Protein AF-A0A8C6PY26-F1 (afdb_monomer)

Nearest PDB structures (foldseek):
  8uyz-assembly1_C  TM=2.459E-01  e=6.314E+00  Hepatitis B virus

Organism: Nothobranchius furzeri (NCBI:txid105023)

Foldseek 3Di:
DDPQDDPVDVVNVVCPVVCVVVVHDDDDDDHPPPVPDLVVLLVVVLVCCCVPPQVDPDPVSNVVSSVCCVPPVCDPVSNPDPPPPDD

Solvent-accessible surface area (backbone atoms only — not comparable to full-atom values): 5622 Å² total; per-residue (Å²): 135,86,76,85,63,51,83,74,36,71,73,57,58,70,43,45,66,59,41,52,75,69,70,51,86,77,83,83,64,63,77,79,46,58,87,79,35,70,67,50,55,55,53,50,54,50,52,48,43,42,67,76,69,62,58,56,90,46,74,66,47,43,54,48,46,52,53,47,39,64,76,73,64,66,46,71,63,76,72,73,58,79,88,76,82,83,129

Sequence (87 aa):
MKLSQNVLHPKHTASAAFIASKGINWVKTPPESPDLNPTKLVWHLMKDFIRKEAKPGTKQELIQAIKTFWTSRLTQETRCCPLLENN

Mean predicted aligned error: 10.88 Å

pLDDT: mean 74.17, std 19.18, range [30.08, 98.0]

InterPro domains:
  IPR036397 Ribonuclease H superfamily [G3DSA:3.30.420.10] (6-85)
  IPR038717 Tc1-like transposase, DDE domain [PF13358] (13-63)

Secondary structure (DSSP, 8-state):
------TT-HHHHHTHHHHHHTT----PPPTT--TT-HHHHHHHHHHHHIIIII--SSHHHHHHHHHHIIIII--HHHHH-STTS--

Radius of gyration: 16.18 Å; Cα c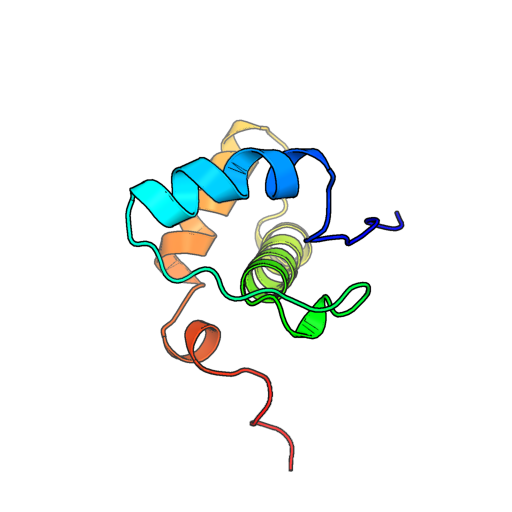ontacts (8 Å, |Δi|>4): 44; chains: 1; bounding box: 39×30×36 Å

Structure (mmCIF, N/CA/C/O backbone):
data_AF-A0A8C6PY26-F1
#
_entry.id   AF-A0A8C6PY26-F1
#
loop_
_atom_site.group_PDB
_atom_site.id
_atom_site.type_symbol
_atom_site.label_atom_id
_atom_site.label_alt_id
_atom_site.label_comp_id
_atom_site.label_asym_id
_atom_site.label_entity_id
_atom_site.label_seq_id
_atom_site.pdbx_PDB_ins_code
_atom_site.Cartn_x
_atom_site.Cartn_y
_atom_site.Cartn_z
_atom_site.occupancy
_atom_site.B_iso_or_equiv
_atom_site.auth_seq_id
_atom_site.auth_comp_id
_atom_site.auth_asym_id
_atom_site.auth_atom_id
_atom_site.pdbx_PDB_model_num
ATOM 1 N N . MET A 1 1 ? -11.149 14.252 -5.286 1.00 32.12 1 MET A N 1
ATOM 2 C CA . MET A 1 1 ? -9.682 14.418 -5.419 1.00 32.12 1 MET A CA 1
ATOM 3 C C . MET A 1 1 ? -9.201 13.565 -6.587 1.00 32.12 1 MET A C 1
ATOM 5 O O . M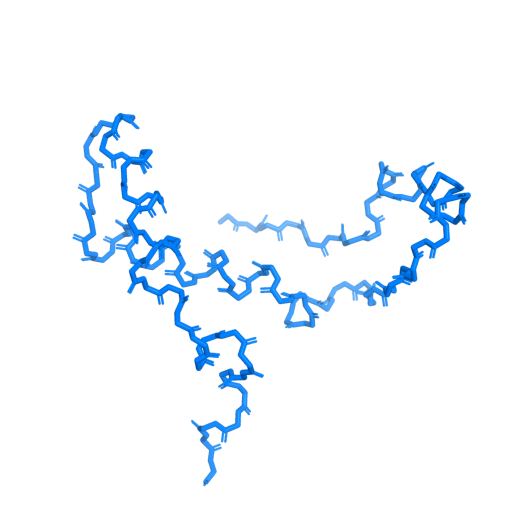ET A 1 1 ? -9.053 12.359 -6.428 1.00 32.12 1 MET A O 1
ATOM 9 N N . LYS A 1 2 ? -9.047 14.156 -7.780 1.00 30.08 2 LYS A N 1
ATOM 10 C CA . LYS A 1 2 ? -8.469 13.456 -8.937 1.00 30.08 2 LYS A CA 1
ATOM 11 C C . LYS A 1 2 ? -6.962 13.359 -8.707 1.00 30.08 2 LYS A C 1
ATOM 13 O O . LYS A 1 2 ? -6.264 14.365 -8.770 1.00 30.08 2 LYS A O 1
ATOM 18 N N . LEU A 1 3 ? -6.472 12.170 -8.369 1.00 39.53 3 LEU A N 1
ATOM 19 C CA . LEU A 1 3 ? -5.040 11.900 -8.402 1.00 39.53 3 LEU A CA 1
ATOM 20 C C . LEU A 1 3 ? -4.672 11.808 -9.883 1.00 39.53 3 LEU A C 1
ATOM 22 O O . LEU A 1 3 ? -5.042 10.842 -10.539 1.00 39.53 3 LEU A O 1
ATOM 26 N N . SER A 1 4 ? -4.034 12.848 -10.417 1.00 37.94 4 SER A N 1
ATOM 27 C CA . SER A 1 4 ? -3.459 12.814 -11.761 1.00 37.94 4 SER A CA 1
ATOM 28 C C . SER A 1 4 ? -2.352 11.765 -11.774 1.00 37.94 4 SER A C 1
ATOM 30 O O . SER A 1 4 ? -1.420 11.795 -10.969 1.00 37.94 4 SER A O 1
ATOM 32 N N . GLN A 1 5 ? -2.531 10.761 -12.617 1.00 50.56 5 GLN A N 1
ATOM 33 C CA . GLN A 1 5 ? -1.784 9.519 -12.615 1.00 50.56 5 GLN A CA 1
ATOM 34 C C . GLN A 1 5 ? -0.931 9.449 -13.874 1.00 50.56 5 GLN A C 1
ATOM 36 O O . GLN A 1 5 ? -1.344 8.856 -14.858 1.00 50.56 5 GLN A O 1
ATOM 41 N N . ASN A 1 6 ? 0.285 9.989 -13.809 1.00 44.09 6 ASN A N 1
ATOM 42 C CA . ASN A 1 6 ? 1.286 9.798 -14.853 1.00 44.09 6 ASN A CA 1
ATOM 43 C C . ASN A 1 6 ? 2.561 9.218 -14.241 1.00 44.09 6 ASN A C 1
ATOM 45 O O . ASN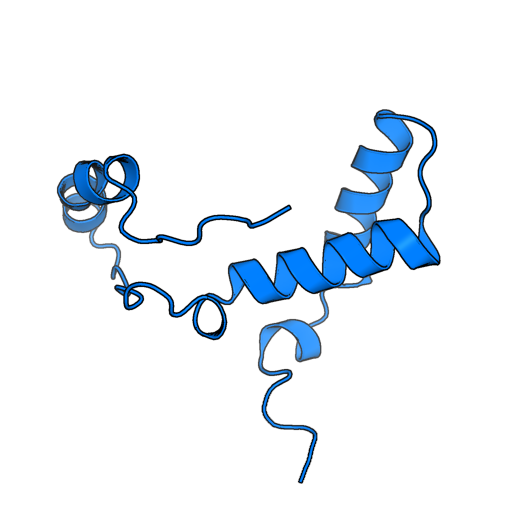 A 1 6 ? 3.306 9.910 -13.553 1.00 44.09 6 ASN A O 1
ATOM 49 N N . VAL A 1 7 ? 2.830 7.939 -14.521 1.00 51.22 7 VAL A N 1
ATOM 50 C CA . VAL A 1 7 ? 4.165 7.340 -14.319 1.00 51.22 7 VAL A CA 1
ATOM 51 C C . VAL A 1 7 ? 5.179 7.959 -15.304 1.00 51.22 7 VAL A C 1
ATOM 53 O O . VAL A 1 7 ? 6.379 7.950 -15.058 1.00 51.22 7 VAL A O 1
ATOM 56 N N . LEU A 1 8 ? 4.679 8.644 -16.339 1.00 53.28 8 LEU A N 1
ATOM 57 C CA . LEU A 1 8 ? 5.405 9.546 -17.233 1.00 53.28 8 LEU A CA 1
ATOM 58 C C . LEU A 1 8 ? 5.575 10.977 -16.675 1.00 53.28 8 LEU A C 1
ATOM 60 O O . LEU A 1 8 ? 5.653 11.946 -17.426 1.00 53.28 8 LEU A O 1
ATOM 64 N N . HIS A 1 9 ? 5.593 11.156 -15.352 1.00 59.66 9 HIS A N 1
ATOM 65 C CA . HIS A 1 9 ? 5.870 12.472 -14.775 1.00 59.66 9 HIS A CA 1
ATOM 66 C C . HIS A 1 9 ? 7.287 12.927 -15.193 1.00 59.66 9 HIS A C 1
ATOM 68 O O . HIS A 1 9 ? 8.219 12.117 -15.119 1.00 59.66 9 HIS A O 1
ATOM 74 N N . PRO A 1 10 ? 7.511 14.201 -15.574 1.00 63.69 10 PRO A N 1
ATOM 75 C CA . PRO A 1 10 ? 8.807 14.674 -16.081 1.00 63.69 10 PRO A CA 1
ATOM 76 C C . PRO A 1 10 ? 9.987 14.329 -15.162 1.00 63.69 10 PRO A C 1
ATOM 78 O O . PRO A 1 10 ? 11.063 13.949 -15.618 1.00 63.69 10 PRO A O 1
ATOM 81 N N . LYS A 1 11 ? 9.747 14.355 -13.844 1.00 63.31 11 LYS A N 1
ATOM 82 C CA . LYS A 1 11 ? 10.741 13.981 -12.826 1.00 63.31 11 LYS A CA 1
ATOM 83 C C . LYS A 1 11 ? 11.172 12.506 -12.886 1.00 63.31 11 LYS A C 1
ATOM 85 O O . LYS A 1 11 ? 12.334 12.225 -12.634 1.00 63.31 11 LYS A O 1
ATOM 90 N N . HIS A 1 12 ? 10.276 11.577 -13.232 1.00 61.22 12 HIS A N 1
ATOM 91 C CA . HIS A 1 12 ? 10.609 10.150 -13.373 1.00 61.22 12 HIS A CA 1
ATOM 92 C C . HIS A 1 12 ? 11.295 9.844 -14.713 1.00 61.22 12 HIS A C 1
ATOM 94 O O . HIS A 1 12 ? 12.109 8.926 -14.804 1.00 61.22 12 HIS A O 1
ATOM 100 N N . THR A 1 13 ? 11.035 10.658 -15.738 1.00 67.25 13 THR A N 1
ATOM 101 C CA . THR A 1 13 ? 11.730 10.571 -17.031 1.00 67.25 13 THR A CA 1
ATOM 102 C C . THR A 1 13 ? 13.185 11.038 -16.915 1.00 67.25 13 THR A C 1
ATOM 104 O O . THR A 1 13 ? 14.078 10.402 -17.466 1.00 67.25 13 THR A O 1
ATOM 107 N N . ALA A 1 14 ? 13.454 12.078 -16.116 1.00 73.38 14 ALA A N 1
ATOM 108 C CA . ALA A 1 14 ? 14.814 12.559 -15.853 1.00 73.38 14 ALA A CA 1
ATOM 109 C C . ALA A 1 14 ? 15.713 11.515 -15.153 1.00 73.38 14 ALA A C 1
ATOM 111 O O . ALA A 1 14 ? 16.926 11.513 -15.347 1.00 73.38 14 ALA A O 1
ATOM 112 N N . SER A 1 15 ? 15.133 10.590 -14.379 1.00 74.25 15 SER A N 1
ATOM 113 C CA . SER A 1 15 ? 15.868 9.493 -13.730 1.00 74.25 15 SER A CA 1
ATOM 114 C C . SER A 1 15 ? 16.183 8.300 -14.641 1.00 74.25 15 SER A C 1
ATOM 116 O O . SER A 1 15 ? 16.908 7.402 -14.218 1.00 74.25 15 SER A O 1
ATOM 118 N N . ALA A 1 16 ? 15.682 8.268 -15.881 1.00 76.56 16 ALA A N 1
ATOM 119 C CA . ALA A 1 16 ? 15.819 7.114 -16.774 1.00 76.56 16 ALA A CA 1
ATOM 120 C C . ALA A 1 16 ? 17.283 6.699 -17.010 1.00 76.56 16 ALA A C 1
ATOM 122 O O . ALA A 1 16 ? 17.602 5.512 -16.961 1.00 76.56 16 ALA A O 1
ATOM 123 N N . ALA A 1 17 ? 18.180 7.672 -17.193 1.00 80.12 17 ALA A N 1
ATOM 124 C CA . ALA A 1 17 ? 19.606 7.418 -17.400 1.00 80.12 17 ALA A CA 1
ATOM 125 C C . ALA A 1 17 ? 20.277 6.774 -16.174 1.00 80.12 17 ALA A C 1
ATOM 127 O O .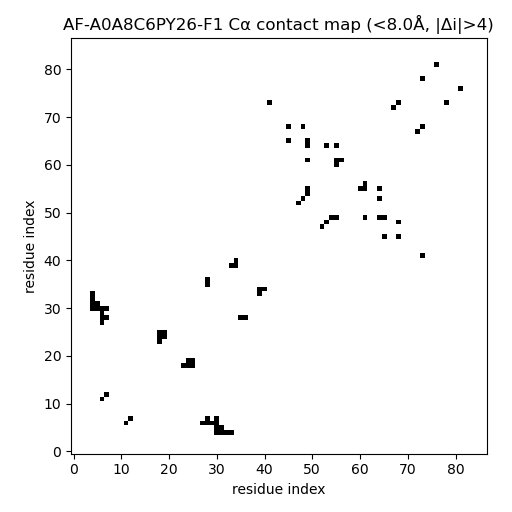 ALA A 1 17 ? 21.119 5.891 -16.319 1.00 80.12 17 ALA A O 1
ATOM 128 N N . PHE A 1 18 ? 19.873 7.171 -14.964 1.00 84.62 18 PHE A N 1
ATOM 129 C CA . PHE A 1 18 ? 20.371 6.573 -13.725 1.00 84.62 18 PHE A CA 1
ATOM 130 C C . PHE A 1 18 ? 19.844 5.149 -13.530 1.00 84.62 18 PHE A C 1
ATOM 132 O O . PHE A 1 18 ? 20.589 4.254 -13.151 1.00 84.62 18 PHE A O 1
ATOM 139 N N . ILE A 1 19 ? 18.562 4.915 -13.816 1.00 81.88 19 ILE A N 1
ATOM 140 C CA . ILE A 1 19 ? 17.962 3.578 -13.705 1.00 81.88 19 ILE A CA 1
ATOM 141 C C . ILE A 1 19 ? 18.657 2.609 -14.677 1.00 81.88 19 ILE A C 1
ATOM 143 O O . ILE A 1 19 ? 19.031 1.503 -14.283 1.00 81.88 19 ILE A O 1
ATOM 147 N N . ALA A 1 20 ? 18.919 3.062 -15.909 1.00 83.56 20 ALA A N 1
ATOM 148 C CA . ALA A 1 20 ? 19.663 2.300 -16.906 1.00 83.56 20 ALA A CA 1
ATOM 149 C C . ALA A 1 20 ? 21.121 2.043 -16.489 1.00 83.56 20 ALA A C 1
ATOM 151 O O . ALA A 1 20 ? 21.593 0.915 -16.608 1.00 83.56 20 ALA A O 1
ATOM 152 N N . SER A 1 21 ? 21.827 3.042 -15.939 1.00 88.38 21 SER A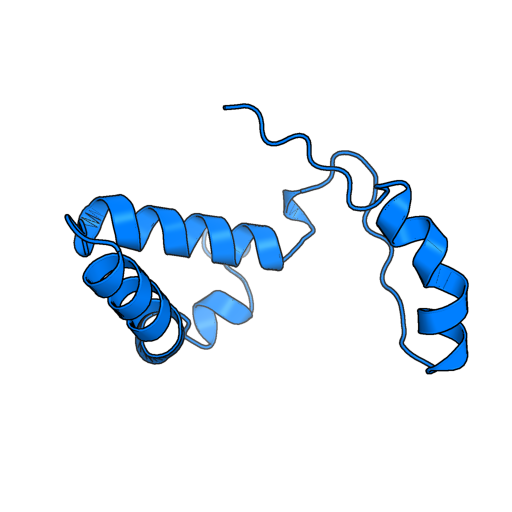 N 1
ATOM 153 C CA . SER A 1 21 ? 23.218 2.864 -15.486 1.00 88.38 21 SER A CA 1
ATOM 154 C C . SER A 1 21 ? 23.353 1.920 -14.290 1.00 88.38 21 SER A C 1
ATOM 156 O O . SER A 1 21 ? 24.416 1.342 -14.072 1.00 88.38 21 SER A O 1
ATOM 158 N N . LYS A 1 22 ? 22.273 1.724 -13.527 1.00 89.94 22 LYS A N 1
ATOM 159 C CA . LYS A 1 22 ? 22.183 0.719 -12.463 1.00 89.94 22 LYS A CA 1
ATOM 160 C C . LYS A 1 22 ? 21.762 -0.668 -12.957 1.00 89.94 22 LYS A C 1
ATOM 162 O O . LYS A 1 22 ? 21.640 -1.569 -12.134 1.00 89.94 22 LYS A O 1
ATOM 167 N N . GLY A 1 23 ? 21.539 -0.851 -14.261 1.00 87.31 23 GLY A N 1
ATOM 168 C CA . GLY A 1 23 ? 21.112 -2.129 -14.837 1.00 87.31 23 GLY A CA 1
ATOM 169 C C . GLY A 1 23 ? 19.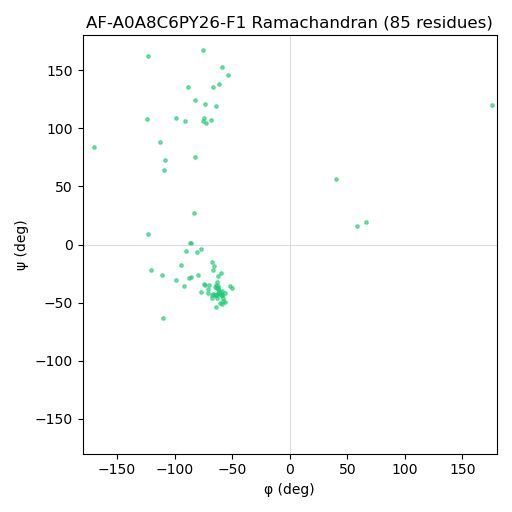713 -2.563 -14.392 1.00 87.31 23 GLY A C 1
ATOM 170 O O . GLY A 1 23 ? 19.380 -3.743 -14.460 1.00 87.31 23 GLY A O 1
ATOM 171 N N . ILE A 1 24 ? 18.891 -1.630 -13.903 1.00 84.12 24 ILE A N 1
ATOM 172 C CA . ILE A 1 24 ? 17.541 -1.933 -13.428 1.00 84.12 24 ILE A CA 1
ATOM 173 C C . ILE A 1 24 ? 16.612 -1.991 -14.639 1.00 84.12 24 ILE A C 1
ATOM 175 O O . ILE A 1 24 ? 16.488 -1.023 -15.391 1.00 84.12 24 ILE A O 1
ATOM 179 N N . ASN A 1 25 ? 15.919 -3.118 -14.803 1.00 80.06 25 ASN A N 1
ATOM 180 C CA . ASN A 1 25 ? 14.897 -3.253 -15.830 1.00 80.06 25 ASN A CA 1
ATOM 181 C C . ASN A 1 25 ? 13.690 -2.362 -15.497 1.00 80.06 25 ASN A C 1
ATOM 183 O O . ASN A 1 25 ? 12.917 -2.647 -14.579 1.00 80.06 25 ASN A O 1
ATOM 187 N N . TRP A 1 26 ? 13.538 -1.266 -16.237 1.00 74.00 26 TRP A N 1
ATOM 188 C CA . TRP A 1 26 ? 12.444 -0.329 -16.030 1.00 74.00 26 TRP A CA 1
ATOM 189 C C . TRP A 1 26 ? 11.231 -0.694 -16.883 1.00 74.00 26 TRP A C 1
ATOM 191 O O . TRP A 1 26 ? 11.191 -0.440 -18.087 1.00 74.00 26 TRP A O 1
ATOM 201 N N . VAL A 1 27 ? 10.200 -1.229 -16.233 1.00 72.88 27 VAL A N 1
ATOM 202 C CA . VAL A 1 27 ? 8.903 -1.470 -16.870 1.00 72.88 27 VAL A CA 1
ATOM 203 C C . VAL A 1 27 ? 8.173 -0.138 -17.051 1.00 72.88 27 VAL A C 1
ATOM 205 O O . VAL A 1 27 ? 7.713 0.480 -16.087 1.00 72.88 27 VAL A O 1
ATOM 208 N N . LYS A 1 28 ? 8.065 0.316 -18.303 1.00 67.56 28 LYS A N 1
ATOM 209 C CA . LYS A 1 28 ? 7.285 1.505 -18.658 1.00 67.56 28 LYS A CA 1
ATOM 210 C C . LYS A 1 28 ? 5.798 1.172 -18.586 1.00 67.56 28 LYS A C 1
ATOM 212 O O . LYS A 1 28 ? 5.323 0.292 -19.292 1.00 67.56 28 LYS A O 1
ATOM 217 N N . THR A 1 29 ? 5.065 1.893 -17.747 1.00 63.59 29 THR A N 1
ATOM 218 C CA . THR A 1 29 ? 3.600 1.824 -17.705 1.00 63.59 29 THR A CA 1
ATOM 219 C C . THR A 1 29 ? 3.023 2.835 -18.698 1.00 63.59 29 THR A C 1
ATOM 221 O O . THR A 1 29 ? 3.516 3.969 -18.735 1.00 63.59 29 THR A O 1
ATOM 224 N N . PRO A 1 30 ? 2.007 2.467 -19.499 1.00 65.62 30 PRO A N 1
ATOM 225 C CA . PRO A 1 30 ? 1.373 3.404 -20.414 1.00 65.62 30 PRO A CA 1
ATOM 226 C C . PRO A 1 30 ? 0.773 4.616 -19.674 1.00 65.62 30 PRO A C 1
ATOM 228 O O . PRO A 1 30 ? 0.402 4.505 -18.495 1.00 65.62 30 PRO A O 1
ATOM 231 N N . PRO A 1 31 ? 0.669 5.782 -20.341 1.00 61.28 31 PRO A N 1
ATOM 232 C CA . PRO A 1 31 ? -0.102 6.912 -19.830 1.00 61.28 31 PRO A CA 1
ATOM 233 C C . PRO A 1 31 ? -1.530 6.476 -19.489 1.00 61.28 31 PRO A C 1
ATOM 235 O O . PRO A 1 31 ? -2.082 5.602 -20.150 1.00 61.28 31 PRO A O 1
ATOM 238 N N . GLU A 1 32 ? -2.116 7.063 -18.445 1.00 64.25 32 GLU A N 1
ATOM 239 C CA . GLU A 1 32 ? -3.510 6.799 -18.045 1.00 64.25 32 GLU A CA 1
ATOM 240 C C . GLU A 1 32 ? -3.853 5.332 -17.714 1.00 64.25 32 GLU A C 1
ATOM 242 O O . GLU A 1 32 ? -5.027 5.002 -17.591 1.00 64.25 32 GLU A O 1
ATOM 247 N N . SER A 1 33 ? -2.858 4.461 -17.487 1.00 65.44 33 SER A N 1
ATOM 248 C CA . SER A 1 33 ? -3.062 3.059 -17.067 1.00 65.44 33 SER A CA 1
ATOM 249 C C . SER A 1 33 ? -2.661 2.836 -15.602 1.00 65.44 33 SER A C 1
ATOM 251 O O . SER A 1 33 ? -1.577 2.326 -15.292 1.00 65.44 33 SER A O 1
ATOM 253 N N . PRO A 1 34 ? -3.459 3.331 -14.643 1.00 61.12 34 PRO A N 1
ATOM 254 C CA . PRO A 1 34 ? -3.154 3.224 -13.227 1.00 61.12 34 PRO A CA 1
ATOM 255 C C . PRO A 1 34 ? -3.358 1.840 -12.626 1.00 61.12 34 PRO A C 1
ATOM 257 O O . PRO A 1 34 ? -2.630 1.443 -11.722 1.00 61.12 34 PRO A O 1
ATOM 260 N N . ASP A 1 35 ? -4.349 1.140 -13.131 1.00 63.94 35 ASP A N 1
ATOM 261 C CA . ASP A 1 35 ? -4.655 -0.259 -12.898 1.00 63.94 35 ASP A CA 1
ATOM 262 C C . ASP A 1 35 ? -3.429 -1.162 -13.090 1.00 63.94 35 ASP A C 1
ATOM 264 O O . ASP A 1 35 ? -3.193 -2.050 -12.276 1.00 63.94 35 ASP A O 1
ATOM 268 N N . LEU A 1 36 ? -2.574 -0.858 -14.070 1.00 65.62 36 LEU A N 1
ATOM 269 C CA . LEU A 1 36 ? -1.348 -1.617 -14.341 1.00 65.62 36 LEU A CA 1
ATOM 270 C C . LEU A 1 36 ? -0.188 -1.327 -13.371 1.00 65.62 36 LEU A C 1
ATOM 272 O O . LEU A 1 36 ? 0.868 -1.951 -13.471 1.00 65.62 36 LEU A O 1
ATOM 276 N N . ASN A 1 37 ? -0.337 -0.384 -12.430 1.00 68.75 37 ASN A N 1
ATOM 277 C CA . ASN A 1 37 ? 0.692 -0.114 -11.428 1.00 68.75 37 ASN A CA 1
ATOM 278 C C . ASN A 1 37 ? 0.355 -0.819 -10.099 1.00 68.75 37 ASN A C 1
ATOM 280 O O . ASN A 1 37 ? -0.504 -0.324 -9.360 1.00 68.75 37 ASN A O 1
ATOM 284 N N . PRO A 1 38 ? 1.087 -1.880 -9.708 1.00 68.00 38 PRO A N 1
ATOM 285 C CA . PRO A 1 38 ? 0.810 -2.633 -8.481 1.00 68.00 38 PRO A CA 1
ATOM 286 C C . PRO A 1 38 ? 0.887 -1.765 -7.217 1.00 68.00 38 PRO A C 1
ATOM 288 O O . PRO A 1 38 ? 0.206 -2.018 -6.227 1.00 68.00 38 PRO A O 1
ATOM 291 N N . THR A 1 39 ? 1.635 -0.660 -7.261 1.00 74.81 39 THR A N 1
ATOM 292 C CA . THR A 1 39 ? 1.702 0.302 -6.156 1.00 74.81 39 THR A CA 1
ATOM 293 C C . THR A 1 39 ? 0.333 0.933 -5.878 1.00 74.81 39 THR A C 1
ATOM 295 O O . THR A 1 39 ? -0.011 1.178 -4.723 1.00 74.81 39 THR A O 1
ATOM 298 N N . LYS A 1 40 ? -0.491 1.182 -6.907 1.00 76.69 40 LYS A N 1
ATOM 299 C CA . LYS A 1 40 ? -1.817 1.804 -6.731 1.00 76.69 40 LYS A CA 1
ATOM 300 C C . LYS A 1 40 ? -2.815 0.884 -6.054 1.00 76.69 40 LYS A C 1
ATOM 302 O O . LYS A 1 40 ? -3.608 1.379 -5.255 1.00 76.69 40 LYS A O 1
ATOM 307 N N . LEU A 1 41 ? -2.734 -0.414 -6.322 1.00 80.56 41 LEU A N 1
ATOM 308 C CA . LEU A 1 41 ? -3.506 -1.422 -5.607 1.00 80.56 41 LEU A CA 1
ATOM 309 C C . LEU A 1 41 ? -3.188 -1.381 -4.107 1.00 80.56 41 LEU A C 1
ATOM 311 O O . LEU A 1 41 ? -4.093 -1.222 -3.290 1.00 80.56 41 LEU A O 1
ATOM 315 N N . VAL A 1 42 ? -1.901 -1.411 -3.747 1.00 85.56 42 VAL A N 1
ATOM 316 C CA . VAL A 1 42 ? -1.470 -1.337 -2.342 1.00 85.56 42 VAL A CA 1
ATOM 317 C C . VAL A 1 42 ? -1.956 -0.042 -1.680 1.00 85.56 42 VAL A C 1
ATOM 319 O O . VAL A 1 42 ? -2.504 -0.075 -0.579 1.00 85.56 42 VAL A O 1
ATOM 322 N N . TRP A 1 43 ? -1.845 1.102 -2.367 1.00 85.12 43 TRP A N 1
ATOM 323 C CA . TRP A 1 43 ? -2.379 2.373 -1.863 1.00 85.12 43 TRP A CA 1
ATOM 324 C C . TRP A 1 43 ? -3.896 2.364 -1.683 1.00 85.12 43 TRP A C 1
ATOM 326 O O . TRP A 1 43 ? -4.400 3.010 -0.763 1.00 85.12 43 TRP A O 1
ATOM 336 N N . HIS A 1 44 ? -4.637 1.709 -2.576 1.00 85.94 44 HIS A N 1
ATOM 337 C CA . HIS A 1 44 ? -6.087 1.596 -2.467 1.00 85.94 44 HIS A CA 1
ATOM 338 C C . HIS A 1 44 ? -6.471 0.809 -1.211 1.00 85.94 44 HIS A C 1
ATOM 340 O O . HIS A 1 44 ? -7.166 1.355 -0.354 1.00 85.94 44 HIS A O 1
ATOM 346 N N . LEU A 1 45 ? -5.915 -0.395 -1.051 1.00 87.94 45 LEU A N 1
ATOM 347 C CA . LEU A 1 45 ? -6.148 -1.259 0.108 1.00 87.94 45 LEU A CA 1
ATOM 348 C C . LEU A 1 45 ? -5.753 -0.577 1.424 1.00 87.94 45 LEU A C 1
ATOM 350 O O . LEU A 1 45 ? -6.518 -0.586 2.386 1.00 87.94 45 LEU A O 1
ATOM 354 N N . MET A 1 46 ? -4.598 0.096 1.453 1.00 91.75 46 MET A N 1
ATOM 355 C CA . MET A 1 46 ? -4.132 0.791 2.654 1.00 91.75 46 MET A CA 1
ATOM 356 C C . MET A 1 46 ? -5.054 1.946 3.052 1.00 91.75 46 MET A C 1
ATOM 358 O O . MET A 1 46 ? -5.369 2.109 4.230 1.00 91.75 46 MET A O 1
ATOM 362 N N . LYS A 1 47 ? -5.509 2.757 2.088 1.00 89.75 47 LYS A N 1
ATOM 363 C CA . LYS A 1 47 ? -6.455 3.850 2.373 1.00 89.75 47 LYS A CA 1
ATOM 364 C C . LYS A 1 47 ? -7.782 3.321 2.901 1.00 89.75 47 LYS A C 1
ATOM 366 O O . LYS A 1 47 ? -8.374 3.957 3.771 1.00 89.75 47 LYS A O 1
ATOM 371 N N . ASP A 1 48 ? -8.240 2.193 2.376 1.00 92.12 48 ASP A N 1
ATOM 372 C CA . ASP A 1 48 ? -9.473 1.559 2.819 1.00 92.12 48 ASP A CA 1
ATOM 373 C C . ASP A 1 48 ? -9.352 1.029 4.247 1.00 92.12 48 ASP A C 1
ATOM 375 O O . ASP A 1 48 ? -10.201 1.365 5.070 1.00 92.12 48 ASP A O 1
ATOM 379 N N . PHE A 1 49 ? -8.256 0.342 4.579 1.00 93.19 49 PHE A N 1
ATOM 380 C CA . PHE A 1 49 ? -7.947 -0.073 5.950 1.00 93.19 49 PHE A CA 1
ATOM 381 C C . PHE A 1 49 ? -7.903 1.123 6.914 1.00 93.19 49 PHE A C 1
ATOM 383 O O . PHE A 1 49 ? -8.571 1.126 7.949 1.00 93.19 49 PHE A O 1
ATOM 390 N N . ILE A 1 50 ? -7.171 2.184 6.557 1.00 95.00 50 ILE 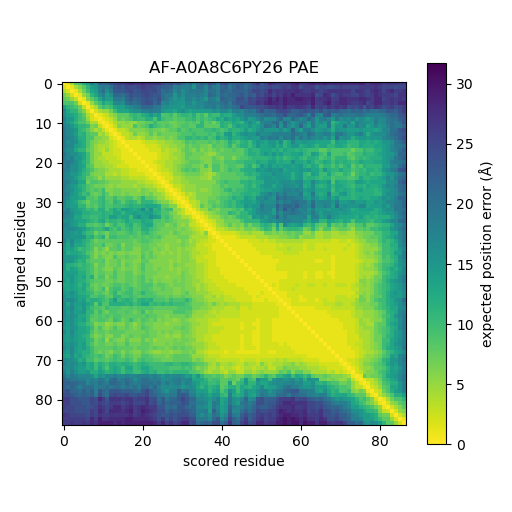A N 1
ATOM 391 C CA . ILE A 1 50 ? -7.039 3.374 7.409 1.00 95.00 50 ILE A CA 1
ATOM 392 C C . ILE A 1 50 ? -8.400 4.045 7.634 1.00 95.00 50 ILE A C 1
ATOM 394 O O . ILE A 1 50 ? -8.699 4.461 8.752 1.00 95.00 50 ILE A O 1
ATOM 398 N N . ARG A 1 51 ? -9.242 4.145 6.597 1.00 94.44 51 ARG A N 1
ATOM 399 C CA . ARG A 1 51 ? -10.544 4.825 6.682 1.00 94.44 51 ARG A CA 1
ATOM 400 C C . ARG A 1 51 ? -11.614 3.986 7.386 1.00 94.44 51 ARG A C 1
ATOM 402 O O . ARG A 1 51 ? -12.432 4.543 8.115 1.00 94.44 51 ARG A O 1
ATOM 409 N N . LYS A 1 52 ? -11.665 2.680 7.114 1.00 94.69 52 LYS A N 1
ATOM 410 C CA . LYS A 1 52 ? -12.757 1.798 7.554 1.00 94.69 52 LYS A CA 1
ATOM 411 C C . LYS A 1 52 ? -12.464 1.134 8.897 1.00 94.69 52 LYS A C 1
ATOM 413 O O . LYS A 1 52 ? -13.389 1.001 9.694 1.00 94.69 52 LYS A O 1
ATOM 418 N N . GLU A 1 53 ? -11.208 0.781 9.159 1.00 93.62 53 GLU A N 1
ATOM 419 C CA . GLU A 1 53 ? -10.806 0.012 10.342 1.00 93.62 53 GLU A CA 1
ATOM 420 C C . GLU A 1 53 ? -10.001 0.860 11.333 1.00 93.62 53 GLU A C 1
ATOM 422 O O . GLU A 1 53 ? -10.468 1.092 12.443 1.00 93.62 53 GLU A O 1
ATOM 427 N N . ALA A 1 54 ? -8.819 1.354 10.943 1.00 94.38 54 ALA A N 1
ATOM 428 C CA . ALA A 1 54 ? -7.871 1.933 11.902 1.00 94.38 54 ALA A CA 1
ATOM 429 C C . ALA A 1 54 ? -8.283 3.314 12.443 1.00 94.38 54 ALA A C 1
ATOM 431 O O . ALA A 1 54 ? -7.993 3.620 13.594 1.00 94.38 54 ALA A O 1
ATOM 432 N N . LYS A 1 55 ? -8.924 4.147 11.608 1.00 96.31 55 LYS A N 1
ATOM 433 C CA . LYS A 1 55 ? -9.499 5.468 11.945 1.00 96.31 55 LYS A CA 1
ATOM 434 C C . LYS A 1 55 ? -8.630 6.326 12.891 1.00 96.31 55 LYS A C 1
ATOM 436 O O . LYS A 1 55 ? -9.113 6.749 13.939 1.00 96.31 55 LYS A O 1
ATOM 441 N N . PRO A 1 56 ? -7.365 6.604 12.531 1.00 95.94 56 PRO A N 1
ATOM 442 C CA . PRO A 1 56 ? -6.460 7.347 13.400 1.00 95.94 56 PRO A CA 1
ATOM 443 C C . PRO A 1 56 ? -6.923 8.800 13.583 1.00 95.94 56 PRO A C 1
ATOM 445 O O . PRO A 1 56 ? -7.264 9.475 12.609 1.00 95.94 56 PRO A O 1
ATOM 448 N N . GLY A 1 57 ? -6.880 9.293 14.820 1.00 96.50 57 GLY A N 1
ATOM 449 C CA . GLY A 1 57 ? -7.109 10.693 15.183 1.00 96.50 57 GLY A CA 1
ATOM 450 C C . GLY A 1 57 ? -5.818 11.510 15.284 1.00 96.50 57 GLY A C 1
ATOM 451 O O . GLY A 1 57 ? -5.860 12.738 15.220 1.00 96.50 57 GLY A O 1
ATOM 452 N N . THR A 1 58 ? -4.658 10.850 15.397 1.00 98.00 58 THR A N 1
ATOM 453 C CA . THR A 1 58 ? -3.350 11.517 15.502 1.00 98.00 58 THR A CA 1
ATOM 454 C C . THR A 1 58 ? -2.358 11.084 14.422 1.00 98.00 58 THR A C 1
ATOM 456 O O . THR A 1 58 ? -2.467 10.025 13.799 1.00 98.00 58 THR A O 1
ATOM 459 N N . LYS A 1 59 ? -1.310 11.895 14.218 1.00 97.12 59 LYS A N 1
ATOM 460 C CA . LYS A 1 59 ? -0.197 11.551 13.316 1.00 97.12 59 LYS A CA 1
ATOM 461 C C . LYS A 1 59 ? 0.493 10.246 13.730 1.00 97.12 59 LYS A C 1
ATOM 463 O O . LYS A 1 59 ? 0.883 9.469 12.862 1.00 97.12 59 LYS A O 1
ATOM 468 N N . GLN A 1 60 ? 0.679 10.019 15.031 1.00 97.88 60 GLN A N 1
ATOM 469 C CA . GLN A 1 60 ? 1.347 8.814 15.529 1.00 97.88 60 GLN A CA 1
ATOM 470 C C . GLN A 1 60 ? 0.505 7.565 15.272 1.00 97.88 60 GLN A C 1
ATOM 472 O O . GLN A 1 60 ? 1.033 6.577 14.766 1.00 97.88 60 GLN A O 1
ATOM 477 N N . GLU A 1 61 ? -0.803 7.641 15.514 1.00 96.38 61 GLU A N 1
ATOM 478 C CA . GLU A 1 61 ? -1.739 6.562 15.189 1.00 96.38 61 GLU A CA 1
ATOM 479 C C . GLU A 1 61 ? -1.768 6.272 13.689 1.00 96.38 61 GLU A C 1
ATOM 481 O O . GLU A 1 61 ? -1.764 5.111 13.294 1.00 96.38 61 GLU A O 1
ATOM 486 N N . LEU A 1 62 ? -1.713 7.303 12.836 1.00 97.25 62 LEU A N 1
ATOM 487 C CA . LEU A 1 62 ? -1.637 7.111 11.388 1.00 97.25 62 LEU A CA 1
ATOM 488 C C . LEU A 1 62 ? -0.352 6.381 10.978 1.00 97.25 62 LEU A C 1
ATOM 490 O O . LEU A 1 62 ? -0.405 5.437 10.191 1.00 97.25 62 LEU A O 1
ATOM 494 N N . ILE A 1 63 ? 0.801 6.787 11.517 1.00 97.25 63 ILE A N 1
ATOM 495 C CA . ILE A 1 63 ? 2.080 6.109 11.255 1.00 97.25 63 ILE A CA 1
ATOM 496 C C . ILE A 1 63 ? 2.007 4.649 11.706 1.00 97.25 63 ILE A C 1
ATOM 498 O O . ILE A 1 63 ? 2.463 3.759 10.984 1.00 97.25 63 ILE A O 1
ATOM 502 N N . GLN A 1 64 ? 1.427 4.395 12.879 1.00 96.88 64 GLN A N 1
ATOM 503 C CA . GLN A 1 64 ? 1.290 3.044 13.399 1.00 96.88 64 GLN A CA 1
ATOM 504 C C . GLN A 1 64 ? 0.335 2.205 12.544 1.00 96.88 64 GLN A C 1
ATOM 506 O O . GLN A 1 64 ? 0.676 1.078 12.203 1.00 96.88 64 GLN A O 1
ATOM 511 N N . ALA A 1 65 ? -0.796 2.764 12.110 1.00 95.94 65 ALA A N 1
ATOM 512 C CA . ALA A 1 65 ? -1.734 2.104 11.206 1.00 95.94 65 ALA A CA 1
ATOM 513 C C . ALA A 1 65 ? -1.076 1.734 9.869 1.00 95.94 65 ALA A C 1
ATOM 515 O O . ALA A 1 65 ? -1.264 0.620 9.384 1.00 95.94 65 ALA A O 1
ATOM 516 N N . ILE A 1 66 ? -0.251 2.622 9.301 1.00 95.06 66 ILE A N 1
ATOM 517 C CA . ILE A 1 66 ? 0.519 2.325 8.085 1.00 95.06 66 ILE A CA 1
ATOM 518 C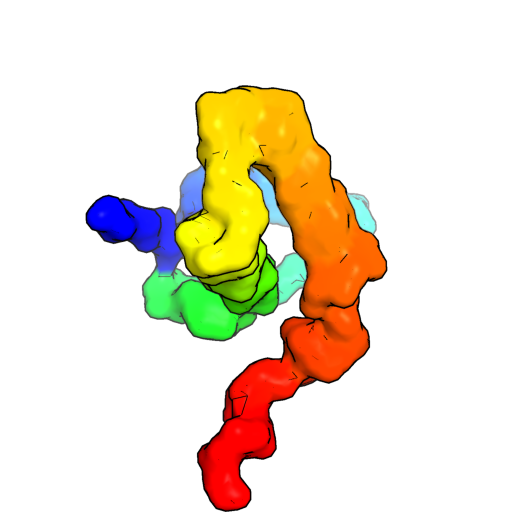 C . ILE A 1 66 ? 1.460 1.141 8.334 1.00 95.06 66 ILE A C 1
ATOM 520 O O . ILE A 1 66 ? 1.444 0.184 7.564 1.00 95.06 66 ILE A O 1
ATOM 524 N N . LYS A 1 67 ? 2.251 1.164 9.416 1.00 95.25 67 LYS A N 1
ATOM 525 C CA . LYS A 1 67 ? 3.159 0.053 9.759 1.00 95.25 67 LYS A CA 1
ATOM 526 C C . LYS A 1 67 ? 2.402 -1.264 9.934 1.00 95.25 67 LYS A C 1
ATOM 528 O O . LYS A 1 67 ? 2.808 -2.266 9.357 1.00 95.25 67 LYS A O 1
ATOM 533 N N . THR A 1 68 ? 1.292 -1.241 10.669 1.00 94.12 68 THR A N 1
ATOM 534 C CA . THR A 1 68 ? 0.427 -2.406 10.882 1.00 94.12 68 THR A CA 1
ATOM 535 C C . THR A 1 68 ? -0.118 -2.944 9.563 1.00 94.12 68 THR A C 1
ATOM 537 O O . THR A 1 68 ? -0.096 -4.153 9.350 1.00 94.12 68 THR A O 1
ATOM 540 N N . PHE A 1 69 ? -0.557 -2.082 8.643 1.00 92.44 69 PHE A N 1
ATOM 541 C CA . PHE A 1 69 ? -1.016 -2.518 7.324 1.00 92.44 69 PHE A CA 1
ATOM 542 C C . PHE A 1 69 ? 0.078 -3.295 6.573 1.00 92.44 69 PHE A C 1
ATOM 544 O O . PHE A 1 69 ? -0.169 -4.404 6.097 1.00 92.44 69 PHE A O 1
ATOM 551 N N . TRP A 1 70 ? 1.301 -2.757 6.531 1.00 90.38 70 TRP A N 1
ATOM 552 C CA . TRP A 1 70 ? 2.431 -3.400 5.852 1.00 90.38 70 TRP A CA 1
ATOM 553 C C . TRP A 1 70 ? 2.808 -4.758 6.446 1.00 90.38 70 TRP A C 1
ATOM 555 O O . TRP A 1 70 ? 3.162 -5.663 5.693 1.00 90.38 70 TRP A O 1
ATOM 565 N N . THR A 1 71 ? 2.742 -4.912 7.770 1.00 90.06 71 THR A N 1
ATOM 566 C CA . THR A 1 71 ? 3.170 -6.148 8.442 1.00 90.06 71 THR A CA 1
ATOM 567 C C . THR A 1 71 ? 2.077 -7.205 8.550 1.00 90.06 71 THR A C 1
ATOM 569 O O . THR A 1 71 ? 2.402 -8.386 8.586 1.00 90.06 71 THR A O 1
ATOM 572 N N . SER A 1 72 ? 0.802 -6.807 8.611 1.00 86.69 72 SER A N 1
ATOM 573 C CA . SER A 1 72 ? -0.303 -7.721 8.952 1.00 86.69 72 SER A CA 1
ATOM 574 C C . SER A 1 72 ? -1.387 -7.866 7.886 1.00 86.69 72 SER A C 1
ATOM 576 O O . SER A 1 72 ? -2.116 -8.854 7.904 1.00 86.69 72 SER A O 1
ATOM 578 N N . ARG A 1 73 ? -1.529 -6.901 6.968 1.00 81.19 73 ARG A N 1
ATOM 579 C CA . ARG A 1 73 ? -2.609 -6.895 5.963 1.00 81.19 73 ARG A CA 1
ATOM 580 C C . ARG A 1 73 ? -2.116 -7.139 4.545 1.00 81.19 73 ARG A C 1
ATOM 582 O O . ARG A 1 73 ? -2.873 -7.650 3.728 1.00 81.19 73 ARG A O 1
ATOM 589 N N . LEU A 1 74 ? -0.862 -6.806 4.248 1.00 83.31 74 LEU A N 1
ATOM 590 C CA . LEU A 1 74 ? -0.271 -7.075 2.941 1.00 83.31 74 LEU A CA 1
ATOM 591 C C . LEU A 1 74 ? 0.237 -8.527 2.848 1.00 83.31 74 LEU A C 1
ATOM 593 O O . LEU A 1 74 ? 1.447 -8.780 2.920 1.00 83.31 74 LEU A O 1
ATOM 597 N N . THR A 1 75 ? -0.694 -9.474 2.703 1.00 75.12 75 THR A N 1
ATOM 598 C CA . THR A 1 75 ? -0.422 -10.914 2.538 1.00 75.12 75 THR A CA 1
ATOM 599 C C . THR A 1 75 ? 0.075 -11.254 1.133 1.00 75.12 75 THR A C 1
ATOM 601 O O . THR A 1 75 ? 0.006 -10.436 0.215 1.00 75.12 75 THR A O 1
ATOM 604 N N . GLN A 1 76 ? 0.587 -12.472 0.942 1.00 60.47 76 GLN A N 1
ATOM 605 C CA . GLN A 1 76 ? 1.043 -12.939 -0.367 1.00 60.47 76 GLN A CA 1
ATOM 606 C C . GLN A 1 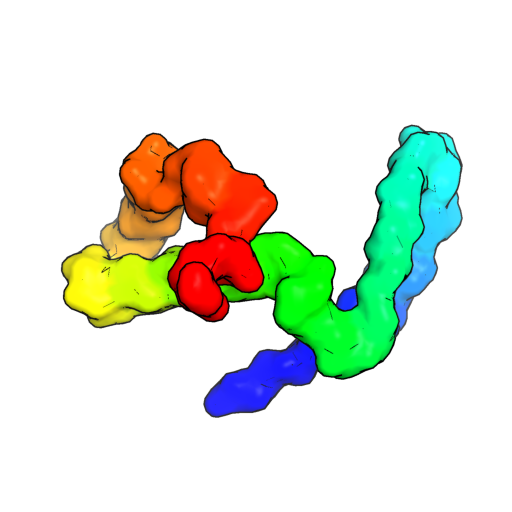76 ? -0.096 -13.006 -1.402 1.00 60.47 76 GLN A C 1
ATOM 608 O O . GLN A 1 76 ? 0.151 -12.665 -2.557 1.00 60.47 76 GLN A O 1
ATOM 613 N N . GLU A 1 77 ? -1.343 -13.306 -1.007 1.00 60.47 77 GLU A N 1
ATOM 614 C CA . GLU A 1 77 ? -2.481 -13.275 -1.945 1.00 60.47 77 GLU A CA 1
ATOM 615 C C . GLU A 1 77 ? -2.742 -11.854 -2.471 1.00 60.47 77 GLU A C 1
ATOM 617 O O . GLU A 1 77 ? -2.845 -11.643 -3.680 1.00 60.47 77 GLU A O 1
ATOM 622 N N . THR A 1 78 ? -2.710 -10.838 -1.596 1.00 60.25 78 THR A N 1
ATOM 623 C CA . THR A 1 78 ? -2.851 -9.430 -2.026 1.00 60.25 78 THR A CA 1
ATOM 624 C C . THR A 1 78 ? -1.698 -8.923 -2.903 1.00 60.25 78 THR A C 1
ATOM 626 O O . THR A 1 78 ? -1.860 -7.921 -3.602 1.00 60.25 78 THR A O 1
ATOM 629 N N . ARG A 1 79 ? -0.537 -9.600 -2.893 1.00 56.00 79 ARG A N 1
ATOM 630 C CA . ARG A 1 79 ? 0.639 -9.264 -3.721 1.00 56.00 79 ARG A CA 1
ATOM 631 C C . ARG A 1 79 ? 0.591 -9.884 -5.113 1.00 56.00 79 ARG A C 1
ATOM 633 O O . ARG A 1 79 ? 1.206 -9.325 -6.019 1.00 56.00 79 ARG A O 1
ATOM 640 N N . CYS A 1 80 ? -0.079 -11.023 -5.276 1.00 54.38 80 CYS A N 1
ATOM 641 C CA . CYS A 1 80 ? 0.041 -11.820 -6.493 1.00 54.38 80 CYS A CA 1
ATOM 642 C C . CYS A 1 80 ? -1.082 -11.612 -7.503 1.00 54.38 80 CYS A C 1
ATOM 644 O O . CYS A 1 80 ? -0.767 -11.711 -8.679 1.00 54.38 80 CYS A O 1
ATOM 646 N N . CYS A 1 81 ? -2.322 -11.299 -7.110 1.00 51.41 81 CYS A N 1
ATOM 647 C CA . CYS A 1 81 ? -3.412 -10.942 -8.034 1.00 51.41 81 CYS A CA 1
ATOM 648 C C . CYS A 1 81 ? -4.730 -10.748 -7.264 1.00 51.41 81 CYS A C 1
ATOM 650 O O . CYS A 1 81 ? -5.240 -11.724 -6.732 1.00 51.41 81 CYS A O 1
ATOM 652 N N . PRO A 1 82 ? -5.372 -9.568 -7.301 1.00 50.41 82 PRO A N 1
ATOM 653 C CA . PRO A 1 82 ? -6.812 -9.457 -7.055 1.00 50.41 82 PRO A CA 1
ATOM 654 C C . PRO A 1 82 ? -7.644 -9.581 -8.342 1.00 50.41 82 PRO A C 1
ATOM 656 O O . PRO A 1 82 ? -8.866 -9.565 -8.279 1.00 50.41 82 PRO A O 1
ATOM 659 N N . LEU A 1 83 ? -7.012 -9.648 -9.522 1.00 43.94 83 LEU A N 1
ATOM 660 C CA . LEU A 1 83 ? -7.709 -9.566 -10.815 1.00 43.94 83 LEU A CA 1
ATOM 661 C C . LEU A 1 83 ? -8.242 -10.910 -11.341 1.00 43.94 83 LEU A C 1
ATOM 663 O O . LEU A 1 83 ? -8.806 -10.929 -12.428 1.00 43.94 83 LEU A O 1
ATOM 667 N N . LEU A 1 84 ? -8.067 -12.017 -10.608 1.00 41.38 84 LEU A N 1
ATOM 668 C CA . LEU A 1 84 ? -8.459 -13.362 -11.063 1.00 41.38 84 LEU A CA 1
ATOM 669 C C . LEU A 1 84 ? -9.428 -14.099 -10.127 1.00 41.38 84 LEU A C 1
ATOM 671 O O . LEU A 1 84 ? -9.716 -15.265 -10.364 1.00 41.38 84 LEU A O 1
ATOM 675 N N . GLU A 1 85 ? -9.973 -13.444 -9.103 1.00 39.41 85 GLU A N 1
ATOM 676 C CA . GLU A 1 85 ? -11.043 -14.023 -8.279 1.00 39.41 85 GLU A CA 1
ATOM 677 C C . GLU A 1 85 ? -12.359 -13.301 -8.558 1.00 39.41 85 GLU A C 1
ATOM 679 O O . GLU A 1 85 ? -12.858 -12.579 -7.707 1.00 39.41 85 GLU A O 1
ATOM 684 N N . ASN A 1 86 ? -12.857 -13.417 -9.792 1.00 35.88 86 ASN A N 1
ATOM 685 C CA . ASN A 1 86 ? -14.266 -13.244 -10.171 1.00 35.88 86 ASN A CA 1
ATOM 686 C C . ASN A 1 86 ? -14.439 -13.719 -11.625 1.00 35.88 86 ASN A C 1
ATOM 688 O O . ASN A 1 86 ? -14.369 -12.915 -12.555 1.00 35.88 86 ASN A O 1
ATOM 692 N N . ASN A 1 87 ? -14.621 -15.029 -11.802 1.00 33.81 87 ASN A N 1
ATOM 693 C CA . ASN A 1 87 ? -15.380 -15.649 -12.893 1.00 33.81 87 ASN A CA 1
ATOM 694 C C . ASN A 1 87 ? -15.900 -17.002 -12.411 1.00 33.81 87 ASN A C 1
ATOM 696 O O . ASN A 1 87 ? -15.060 -17.804 -11.947 1.00 33.81 87 ASN A O 1
#